Protein AF-A0A7V2CJ54-F1 (afdb_monomer_lite)

Radius of gyration: 16.7 Å; chains: 1; bounding box: 41×33×53 Å

Foldseek 3Di:
DDDDDPDLLDAFEEAEEVQLQLLQEDPPDPDPLNVVSLVVLVVCLVSLHAYEYFDDPDPVNPGDGYPSSVVSVVSCVVVVRYDYDDPPVPPVVLVVLVVPDPDPVRSVVCVSVVSSQVSLVVTQNWYWHADPVRDTDIGGDD

Structure (mmCIF, N/CA/C/O backbone):
data_AF-A0A7V2CJ54-F1
#
_entry.id   AF-A0A7V2CJ54-F1
#
loop_
_atom_site.group_PDB
_atom_site.id
_atom_site.type_symbol
_atom_site.label_atom_id
_atom_site.label_alt_id
_atom_site.label_comp_id
_atom_site.label_asym_id
_atom_site.label_entity_id
_atom_site.label_seq_id
_atom_site.pdbx_PDB_ins_code
_atom_site.Cartn_x
_atom_site.Cartn_y
_atom_site.Cartn_z
_atom_site.occupancy
_atom_site.B_iso_or_equiv
_atom_site.auth_seq_id
_atom_site.auth_comp_id
_atom_site.auth_asym_id
_atom_site.auth_atom_id
_atom_site.pdbx_PDB_model_num
ATOM 1 N N . MET A 1 1 ? -26.131 -19.952 -25.432 1.00 40.56 1 MET A N 1
ATOM 2 C CA . MET A 1 1 ? -25.128 -19.764 -24.363 1.00 40.56 1 MET A CA 1
ATOM 3 C C . MET A 1 1 ? -24.883 -18.268 -24.203 1.00 40.56 1 MET A C 1
ATOM 5 O O . MET A 1 1 ? -24.225 -17.704 -25.070 1.00 40.56 1 MET A O 1
ATOM 9 N N . PRO A 1 2 ? -25.469 -17.575 -23.213 1.00 39.81 2 PRO A N 1
ATOM 10 C CA . PRO A 1 2 ? -25.149 -16.170 -22.995 1.00 39.81 2 PRO A CA 1
ATOM 11 C C . PRO A 1 2 ? -23.790 -16.060 -22.291 1.00 39.81 2 PRO A C 1
ATOM 13 O O . PRO A 1 2 ? -23.531 -16.754 -21.309 1.00 39.81 2 PRO A O 1
ATOM 16 N N . ALA A 1 3 ? -22.915 -15.209 -22.827 1.00 45.09 3 ALA A N 1
ATOM 17 C CA . ALA A 1 3 ? -21.606 -14.911 -22.261 1.00 45.09 3 ALA A CA 1
ATOM 18 C C . ALA A 1 3 ? -21.747 -14.332 -20.845 1.00 45.09 3 ALA A C 1
ATOM 20 O O . ALA A 1 3 ? -22.587 -13.460 -20.602 1.00 45.09 3 ALA A O 1
ATOM 21 N N . ALA A 1 4 ? -20.918 -14.810 -19.915 1.00 44.81 4 ALA A N 1
ATOM 22 C CA . ALA A 1 4 ? -20.846 -14.282 -18.561 1.00 44.81 4 ALA A CA 1
ATOM 23 C C . ALA A 1 4 ? -20.525 -12.780 -18.618 1.00 44.81 4 ALA A C 1
ATOM 25 O O . ALA A 1 4 ? -19.447 -12.368 -19.046 1.00 44.81 4 ALA A O 1
ATOM 26 N N . LYS A 1 5 ? -21.494 -11.958 -18.211 1.00 45.53 5 LYS A N 1
ATOM 27 C CA . LYS A 1 5 ? -21.346 -10.511 -18.048 1.00 45.53 5 LYS A CA 1
ATOM 28 C C . LYS A 1 5 ? -20.207 -10.288 -17.047 1.00 45.53 5 LYS A C 1
ATOM 30 O O . LYS A 1 5 ? -20.344 -10.656 -15.882 1.00 45.53 5 LYS A O 1
ATOM 35 N N . GLY A 1 6 ? -19.076 -9.747 -17.509 1.00 44.38 6 GLY A N 1
ATOM 36 C CA . GLY A 1 6 ? -17.933 -9.435 -16.652 1.00 44.38 6 GLY A CA 1
ATOM 37 C C . GLY A 1 6 ? -18.396 -8.622 -15.446 1.00 44.38 6 GLY A C 1
ATOM 38 O O . GLY A 1 6 ? -19.061 -7.596 -15.604 1.00 44.38 6 GLY A O 1
ATOM 39 N N . ARG A 1 7 ? -18.111 -9.119 -14.239 1.00 49.38 7 ARG A N 1
ATOM 40 C CA . ARG A 1 7 ? -18.445 -8.444 -12.983 1.00 49.38 7 ARG A CA 1
ATOM 41 C C . ARG A 1 7 ? -17.796 -7.062 -13.037 1.00 49.38 7 ARG A C 1
ATOM 43 O O . ARG A 1 7 ? -16.577 -6.982 -13.158 1.00 49.38 7 ARG A O 1
ATOM 50 N N . ALA A 1 8 ? -18.591 -5.991 -12.998 1.00 53.59 8 ALA A N 1
ATOM 51 C CA . ALA A 1 8 ? -18.053 -4.640 -12.887 1.00 53.59 8 ALA A CA 1
ATOM 52 C C . ALA A 1 8 ? -17.096 -4.621 -11.687 1.00 53.59 8 ALA A C 1
ATOM 54 O O . ALA A 1 8 ? -17.518 -4.893 -10.560 1.00 53.59 8 ALA A O 1
ATOM 55 N N . THR A 1 9 ? -15.805 -4.392 -11.930 1.00 59.22 9 THR A N 1
ATOM 56 C CA . THR A 1 9 ? -14.808 -4.279 -10.866 1.00 59.22 9 THR A CA 1
ATOM 57 C C . THR A 1 9 ? -15.154 -3.035 -10.068 1.00 59.22 9 THR A C 1
ATOM 59 O O . THR A 1 9 ? -14.896 -1.917 -10.512 1.00 59.22 9 THR A O 1
ATOM 62 N N . ARG A 1 10 ? -15.824 -3.218 -8.925 1.00 71.00 10 ARG A N 1
ATOM 63 C CA . ARG A 1 10 ? -16.071 -2.124 -7.987 1.00 71.00 10 ARG A CA 1
ATOM 64 C C . ARG A 1 10 ? -14.715 -1.571 -7.562 1.00 71.00 10 ARG A C 1
ATOM 66 O O . ARG A 1 10 ? -13.824 -2.344 -7.203 1.00 71.00 10 ARG A O 1
ATOM 73 N N . SER A 1 11 ? -14.566 -0.250 -7.643 1.00 82.06 11 SER A N 1
ATOM 74 C CA . SER A 1 11 ? -13.448 0.422 -6.986 1.00 82.06 11 SER A CA 1
ATOM 75 C C . SER A 1 11 ? -13.499 0.080 -5.495 1.00 82.06 11 SER A C 1
ATOM 77 O O . SER A 1 11 ? -14.586 -0.094 -4.945 1.00 82.06 11 SER A O 1
ATOM 79 N N . ARG A 1 12 ? -12.321 -0.099 -4.905 1.00 87.81 12 ARG A N 1
ATOM 80 C CA . ARG A 1 12 ? -12.116 -0.487 -3.508 1.00 87.81 12 ARG A CA 1
ATOM 81 C C . ARG A 1 12 ? -11.004 0.362 -2.926 1.00 87.81 12 ARG A C 1
ATOM 83 O O . ARG A 1 12 ? -10.129 0.795 -3.683 1.00 87.81 12 ARG A O 1
ATOM 90 N N . GLU A 1 13 ? -11.040 0.552 -1.625 1.00 88.88 13 GLU A N 1
ATOM 91 C CA . GLU A 1 13 ? -10.025 1.208 -0.822 1.00 88.88 13 GLU A CA 1
ATOM 92 C C . GLU A 1 13 ? -9.038 0.161 -0.303 1.00 88.88 13 GLU A C 1
ATOM 94 O O . GLU A 1 13 ? -9.391 -0.751 0.437 1.00 88.88 13 GLU A O 1
ATOM 99 N N . LEU A 1 14 ? -7.792 0.252 -0.759 1.00 90.06 14 LEU A N 1
ATOM 100 C CA . LEU A 1 14 ? -6.725 -0.675 -0.404 1.00 90.06 14 LEU A CA 1
ATOM 101 C C . LEU A 1 14 ? -5.735 0.042 0.500 1.00 90.06 14 LEU A C 1
ATOM 103 O O . LEU A 1 14 ? -5.102 1.005 0.059 1.00 90.06 14 LEU A O 1
ATOM 107 N N . VAL A 1 15 ? -5.548 -0.454 1.717 1.00 89.00 15 VAL A N 1
ATOM 108 C CA . VAL A 1 15 ? -4.438 -0.040 2.575 1.00 89.00 15 VAL A CA 1
ATOM 109 C C . VAL A 1 15 ? -3.156 -0.610 1.985 1.00 89.00 15 VAL A C 1
ATOM 111 O O . VAL A 1 15 ? -2.962 -1.824 1.949 1.00 89.00 15 VAL A O 1
ATOM 114 N N . ILE A 1 16 ? -2.299 0.263 1.458 1.00 87.75 16 ILE A N 1
ATOM 115 C CA . ILE A 1 16 ? -1.014 -0.130 0.875 1.00 87.75 16 ILE A CA 1
ATOM 116 C C . ILE A 1 16 ? 0.076 0.250 1.859 1.00 87.75 16 ILE A C 1
ATOM 118 O O . ILE A 1 16 ? 0.374 1.433 2.039 1.00 87.75 16 ILE A O 1
ATOM 122 N N . ASP A 1 17 ? 0.683 -0.768 2.457 1.00 85.25 17 ASP A N 1
ATOM 123 C CA . ASP A 1 17 ? 1.808 -0.593 3.356 1.00 85.25 17 ASP A CA 1
ATOM 124 C C . ASP A 1 17 ? 3.025 -0.014 2.606 1.00 85.25 17 ASP A C 1
ATOM 126 O O . ASP A 1 17 ? 3.276 -0.280 1.421 1.00 85.25 17 ASP A O 1
ATOM 130 N N . ALA A 1 18 ? 3.817 0.781 3.321 1.00 81.75 18 ALA A N 1
ATOM 131 C CA . ALA A 1 18 ? 5.068 1.334 2.840 1.00 81.75 18 ALA A CA 1
ATOM 132 C C . ALA A 1 18 ? 6.032 0.239 2.353 1.00 81.75 18 ALA A C 1
ATOM 134 O O . ALA A 1 18 ? 6.776 0.488 1.401 1.00 81.75 18 ALA A O 1
ATOM 135 N N . SER A 1 19 ? 5.992 -0.969 2.929 1.00 82.88 19 SER A N 1
ATOM 136 C CA . SER A 1 19 ? 6.814 -2.109 2.494 1.00 82.88 19 SER A CA 1
ATOM 137 C C . SER A 1 19 ? 6.629 -2.453 1.008 1.00 82.88 19 SER A C 1
ATOM 139 O O . SER A 1 19 ? 7.615 -2.675 0.308 1.00 82.88 19 SER A O 1
ATOM 141 N N . ILE A 1 20 ? 5.405 -2.383 0.465 1.00 87.69 20 ILE A N 1
ATOM 142 C CA . ILE A 1 20 ? 5.123 -2.615 -0.965 1.00 87.69 20 ILE A CA 1
ATOM 143 C C . ILE A 1 20 ? 5.780 -1.536 -1.831 1.00 87.69 20 ILE A C 1
ATOM 145 O O . ILE A 1 20 ? 6.390 -1.829 -2.865 1.00 87.69 20 ILE A O 1
ATOM 149 N N . LEU A 1 21 ? 5.675 -0.271 -1.413 1.00 86.81 21 LEU A N 1
ATOM 150 C CA . LEU A 1 21 ? 6.285 0.855 -2.123 1.00 86.81 21 LEU A CA 1
ATOM 151 C C . LEU A 1 21 ? 7.812 0.738 -2.130 1.00 86.81 21 LEU A C 1
ATOM 153 O O . LEU A 1 21 ? 8.440 0.971 -3.165 1.00 86.81 21 LEU A O 1
ATOM 157 N N . GLN A 1 22 ? 8.397 0.341 -1.002 1.00 84.88 22 GLN A N 1
ATOM 158 C CA . GLN A 1 22 ? 9.836 0.151 -0.831 1.00 84.88 22 GLN A CA 1
ATOM 159 C C . GLN A 1 22 ? 10.354 -1.055 -1.624 1.00 84.88 22 GLN A C 1
ATOM 161 O O . GLN A 1 22 ? 11.355 -0.943 -2.330 1.00 84.88 22 GLN A O 1
ATOM 166 N N . ALA A 1 23 ? 9.646 -2.184 -1.575 1.00 87.19 23 ALA A N 1
ATOM 167 C CA . ALA A 1 23 ? 10.005 -3.398 -2.299 1.00 87.19 23 ALA A CA 1
ATOM 168 C C . ALA A 1 23 ? 9.836 -3.247 -3.818 1.00 87.19 23 ALA A C 1
ATOM 170 O O . ALA A 1 23 ? 10.511 -3.940 -4.588 1.00 87.19 23 ALA A O 1
ATOM 171 N N . SER A 1 24 ? 8.965 -2.337 -4.276 1.00 86.56 24 SER A N 1
ATOM 172 C CA . SER A 1 24 ? 8.742 -2.094 -5.702 1.00 86.56 24 SER A CA 1
ATOM 173 C C . SER A 1 24 ? 9.997 -1.548 -6.386 1.00 86.56 24 SER A C 1
ATOM 175 O O . SER A 1 24 ? 10.463 -0.433 -6.142 1.00 86.56 24 SER A O 1
ATOM 177 N N . GLY A 1 25 ? 10.563 -2.349 -7.284 1.00 80.62 25 GLY A N 1
ATOM 178 C CA . GLY A 1 25 ? 11.764 -1.978 -8.021 1.00 80.62 25 GLY A CA 1
ATOM 179 C C . GLY A 1 25 ? 11.449 -1.192 -9.290 1.00 80.62 25 GLY A C 1
ATOM 180 O O . GLY A 1 25 ? 10.368 -1.304 -9.872 1.00 80.62 25 GLY A O 1
ATOM 181 N N . GLY A 1 26 ? 12.439 -0.440 -9.775 1.00 78.19 26 GLY A N 1
ATOM 182 C CA . GLY A 1 26 ? 12.381 0.183 -11.099 1.00 78.19 26 GLY A CA 1
ATOM 183 C C . GLY A 1 26 ? 12.278 -0.844 -12.236 1.00 78.19 26 GLY A C 1
ATOM 184 O O . GLY A 1 26 ? 12.323 -2.052 -12.022 1.00 78.19 26 GLY A O 1
ATOM 185 N N . GLN A 1 27 ? 12.170 -0.366 -13.474 1.00 75.50 27 GLN A N 1
ATOM 186 C CA . GLN A 1 27 ? 11.967 -1.224 -14.650 1.00 75.50 27 GLN A CA 1
ATOM 187 C C . GLN A 1 27 ? 13.121 -2.215 -14.901 1.00 75.50 27 GLN A C 1
ATOM 189 O O . GLN A 1 27 ? 12.895 -3.291 -15.443 1.00 75.50 27 GLN A O 1
ATOM 194 N N . ALA A 1 28 ? 14.332 -1.883 -14.443 1.00 78.88 28 ALA A N 1
ATOM 195 C CA . ALA A 1 28 ? 15.509 -2.750 -14.500 1.00 78.88 28 ALA A CA 1
ATOM 196 C C . ALA A 1 28 ? 15.597 -3.771 -13.346 1.00 78.88 28 ALA A C 1
ATOM 198 O O . ALA A 1 28 ? 16.527 -4.573 -13.314 1.00 78.88 28 ALA A O 1
ATOM 199 N N . ALA A 1 29 ? 14.670 -3.752 -12.381 1.00 83.00 29 ALA A N 1
ATOM 200 C CA . ALA A 1 29 ? 14.718 -4.668 -11.246 1.00 83.00 29 ALA A CA 1
ATOM 201 C C . ALA A 1 29 ? 14.482 -6.116 -11.699 1.00 83.00 29 ALA A C 1
ATOM 203 O O . ALA A 1 29 ? 13.454 -6.445 -12.301 1.00 83.00 29 ALA A O 1
ATOM 204 N N . THR A 1 30 ? 15.435 -6.986 -11.379 1.00 85.25 30 THR A N 1
ATOM 205 C CA . THR A 1 30 ? 15.416 -8.409 -11.734 1.00 85.25 30 THR A CA 1
ATOM 206 C C . THR A 1 30 ? 14.778 -9.275 -10.652 1.00 85.25 30 THR A C 1
ATOM 208 O O . THR A 1 30 ? 14.194 -10.304 -10.991 1.00 85.25 30 THR A O 1
ATOM 211 N N . HIS A 1 31 ? 14.822 -8.835 -9.389 1.00 87.38 31 HIS A N 1
ATOM 212 C CA . HIS A 1 31 ? 14.302 -9.577 -8.243 1.00 87.38 31 HIS A CA 1
ATOM 213 C C . HIS A 1 31 ? 12.778 -9.815 -8.352 1.00 87.38 31 HIS A C 1
ATOM 215 O O . HIS A 1 31 ? 12.041 -8.846 -8.576 1.00 87.38 31 HIS A O 1
ATOM 221 N N . PRO A 1 32 ? 12.282 -11.060 -8.184 1.00 86.88 32 PRO A N 1
ATOM 222 C CA . PRO A 1 32 ? 10.866 -11.396 -8.367 1.00 86.88 32 PRO A CA 1
ATOM 223 C C . PRO A 1 32 ? 9.909 -10.546 -7.527 1.00 86.88 32 PRO A C 1
ATOM 225 O O . PRO A 1 32 ? 8.989 -9.951 -8.083 1.00 86.88 32 PRO A O 1
ATOM 228 N N . LEU A 1 33 ? 10.179 -10.388 -6.225 1.00 86.62 33 LEU A N 1
ATOM 229 C CA . LEU A 1 33 ? 9.360 -9.558 -5.331 1.00 86.62 33 LEU A CA 1
ATOM 230 C C . LEU A 1 33 ? 9.233 -8.119 -5.846 1.00 86.62 33 LEU A C 1
ATOM 232 O O . LEU A 1 33 ? 8.144 -7.549 -5.868 1.00 86.62 33 LEU A O 1
ATOM 236 N N . SER A 1 34 ? 10.335 -7.543 -6.330 1.00 87.62 34 SER A N 1
ATOM 237 C CA . SER A 1 34 ? 10.335 -6.177 -6.844 1.00 87.62 34 SER A CA 1
ATO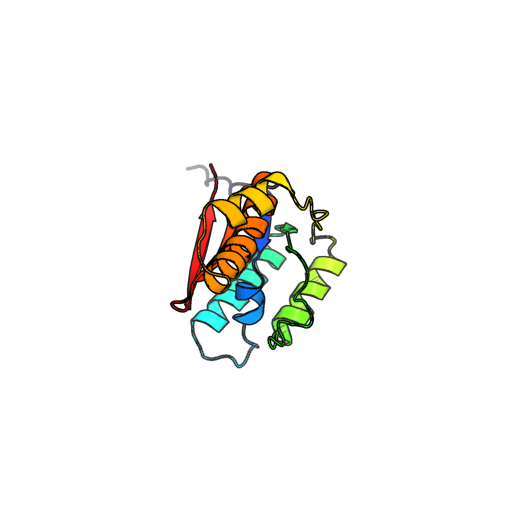M 238 C C . SER A 1 34 ? 9.517 -6.024 -8.117 1.00 87.62 34 SER A C 1
ATOM 240 O O . SER A 1 34 ? 8.922 -4.964 -8.328 1.00 87.62 34 SER A O 1
ATOM 242 N N . LYS A 1 35 ? 9.469 -7.065 -8.958 1.00 89.38 35 LYS A N 1
ATOM 243 C CA . LYS A 1 35 ? 8.578 -7.108 -10.120 1.00 89.38 35 LYS A CA 1
ATOM 244 C C . LYS A 1 35 ? 7.124 -7.237 -9.679 1.00 89.38 35 LYS A C 1
ATOM 246 O O . LYS A 1 35 ? 6.313 -6.424 -10.103 1.00 89.38 35 LYS A O 1
ATOM 251 N N . HIS A 1 36 ? 6.821 -8.163 -8.772 1.00 89.94 36 HIS A N 1
ATOM 252 C CA . HIS A 1 36 ? 5.461 -8.381 -8.278 1.00 89.94 36 HIS A CA 1
ATOM 253 C C . HIS A 1 36 ? 4.877 -7.131 -7.610 1.00 89.94 36 HIS A C 1
ATOM 255 O O . HIS A 1 36 ? 3.765 -6.735 -7.944 1.00 89.94 36 HIS A O 1
ATOM 261 N N . CYS A 1 37 ? 5.638 -6.441 -6.755 1.00 90.44 37 CYS A N 1
ATOM 262 C CA . CYS A 1 37 ? 5.187 -5.194 -6.128 1.00 90.44 37 CYS A CA 1
ATOM 263 C C . CYS A 1 37 ? 4.934 -4.091 -7.169 1.00 90.44 37 CYS A C 1
ATOM 265 O O . CYS A 1 37 ? 3.942 -3.366 -7.093 1.00 90.44 37 CYS A O 1
ATOM 267 N N . ARG A 1 38 ? 5.797 -3.976 -8.187 1.00 91.69 38 ARG A N 1
ATOM 268 C CA . ARG A 1 38 ? 5.605 -3.019 -9.286 1.00 91.69 38 ARG A CA 1
ATOM 269 C C . ARG A 1 38 ? 4.353 -3.340 -10.106 1.00 91.69 38 ARG A C 1
ATOM 271 O O . ARG A 1 38 ? 3.598 -2.428 -10.451 1.00 91.69 38 ARG A O 1
ATOM 278 N N . ASP A 1 39 ? 4.133 -4.609 -10.421 1.00 90.75 39 ASP A N 1
ATOM 279 C CA . ASP A 1 39 ? 3.004 -5.062 -11.233 1.00 90.75 39 ASP A CA 1
ATOM 280 C C . ASP A 1 39 ? 1.685 -4.935 -10.455 1.00 90.75 39 ASP A C 1
ATOM 282 O O . ASP A 1 39 ? 0.680 -4.484 -11.013 1.00 90.75 39 ASP A O 1
ATOM 286 N N . PHE A 1 40 ? 1.706 -5.206 -9.146 1.00 91.75 40 PHE A N 1
ATOM 287 C CA . PHE A 1 40 ? 0.607 -4.930 -8.222 1.00 91.75 40 PHE A CA 1
ATOM 288 C C . PHE A 1 40 ? 0.231 -3.443 -8.229 1.00 91.75 40 PHE A C 1
ATOM 290 O O . PHE A 1 40 ? -0.902 -3.098 -8.565 1.00 91.75 40 PHE A 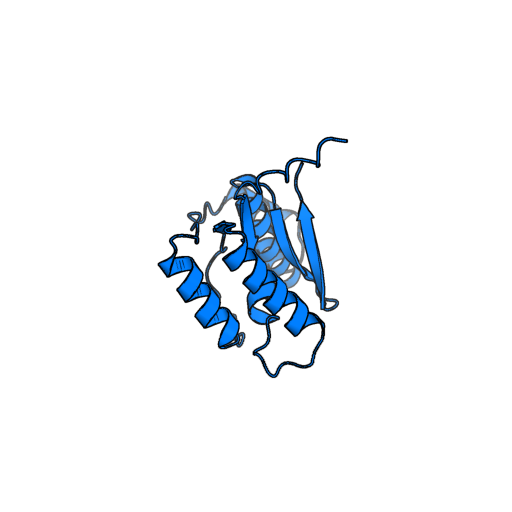O 1
ATOM 297 N N . LEU A 1 41 ? 1.185 -2.542 -7.964 1.00 91.75 41 LEU A N 1
ATOM 298 C CA . LEU A 1 41 ? 0.944 -1.093 -7.958 1.00 91.75 41 LEU A CA 1
ATOM 299 C C . LEU A 1 41 ? 0.444 -0.590 -9.324 1.00 91.75 41 LEU A C 1
ATOM 301 O O . LEU A 1 41 ? -0.492 0.213 -9.407 1.00 91.75 41 LEU A O 1
ATOM 305 N N . SER A 1 42 ? 1.020 -1.097 -10.415 1.00 92.38 42 SER A N 1
ATOM 306 C CA . SER A 1 42 ? 0.574 -0.782 -11.778 1.00 92.38 42 SER A CA 1
ATOM 307 C C . SER A 1 42 ? -0.870 -1.226 -12.015 1.00 92.38 42 SER A C 1
ATOM 309 O O . SER A 1 42 ? -1.655 -0.494 -12.625 1.00 92.38 42 SER A O 1
ATOM 311 N N . THR A 1 43 ? -1.237 -2.397 -11.494 1.00 91.19 43 THR A N 1
ATOM 312 C CA . THR A 1 43 ? -2.600 -2.922 -11.557 1.00 91.19 43 THR A CA 1
ATOM 313 C C . THR A 1 43 ? -3.543 -2.034 -10.763 1.00 91.19 43 THR A C 1
ATOM 315 O O . THR A 1 43 ? -4.494 -1.544 -11.359 1.00 91.19 43 THR A O 1
ATOM 318 N N . VAL A 1 44 ? -3.248 -1.719 -9.496 1.00 90.44 44 VAL A N 1
ATOM 319 C CA . VAL A 1 44 ? -4.043 -0.808 -8.643 1.00 90.44 44 VAL A CA 1
ATOM 320 C C . VAL A 1 44 ? -4.354 0.509 -9.364 1.00 90.44 44 VAL A C 1
ATOM 322 O O . VAL A 1 44 ? -5.513 0.929 -9.448 1.00 90.44 44 VAL A O 1
ATOM 325 N N . LEU A 1 45 ? -3.337 1.125 -9.977 1.00 89.31 45 LEU A N 1
ATOM 326 C CA . LEU A 1 45 ? -3.492 2.364 -10.743 1.00 89.31 45 LEU A CA 1
ATOM 327 C C . LEU A 1 45 ? -4.434 2.196 -11.950 1.00 89.31 45 LEU A C 1
ATOM 329 O O . LEU A 1 45 ? -5.218 3.111 -12.251 1.00 89.31 45 LEU A O 1
ATOM 333 N N . LYS A 1 46 ? -4.349 1.048 -12.638 1.00 88.62 46 LYS A N 1
ATOM 334 C CA . LYS A 1 46 ? -5.111 0.704 -13.849 1.00 88.62 46 LYS A CA 1
ATOM 335 C C . LYS A 1 46 ? -6.560 0.311 -13.556 1.00 88.62 46 LYS A C 1
ATOM 337 O O . LYS A 1 46 ? -7.443 0.809 -14.244 1.00 88.62 46 LYS A O 1
ATOM 342 N N . VAL A 1 47 ? -6.808 -0.540 -12.558 1.00 85.00 47 VAL A N 1
ATOM 343 C CA . VAL A 1 47 ? -8.162 -1.002 -12.181 1.00 85.00 47 VAL A CA 1
ATOM 344 C C . VAL A 1 47 ? -8.931 0.014 -11.333 1.00 85.00 47 VAL A C 1
ATOM 346 O O . VAL A 1 47 ? -10.094 -0.199 -11.015 1.00 85.00 47 VAL A O 1
ATOM 349 N N . CYS A 1 48 ? -8.307 1.158 -11.035 1.00 77.88 48 CYS A N 1
ATOM 350 C CA . CYS A 1 48 ? -8.928 2.295 -10.363 1.00 77.88 48 CYS A CA 1
ATOM 351 C C . CYS A 1 48 ? -9.357 2.037 -8.917 1.00 77.88 48 CYS A C 1
ATOM 353 O O . CYS A 1 48 ? -10.333 2.638 -8.470 1.00 77.88 48 CYS A O 1
ATOM 355 N N . HIS A 1 49 ? -8.614 1.218 -8.177 1.00 82.81 49 HIS A N 1
ATOM 356 C CA . HIS A 1 49 ? -8.724 1.213 -6.719 1.00 82.81 49 HIS A CA 1
ATOM 357 C C . HIS A 1 49 ? -8.185 2.528 -6.135 1.00 82.81 49 HIS A C 1
ATOM 359 O O . HIS A 1 49 ? -7.385 3.227 -6.769 1.00 82.81 49 HIS A O 1
ATOM 365 N N . VAL A 1 50 ? -8.663 2.870 -4.945 1.00 85.94 50 VAL A N 1
ATOM 366 C CA . VAL A 1 50 ? -8.181 3.985 -4.134 1.00 85.94 50 VAL A CA 1
ATOM 367 C C . VAL A 1 50 ? -7.119 3.433 -3.192 1.00 85.94 50 VAL A C 1
ATOM 369 O O . VAL A 1 50 ? -7.323 2.406 -2.554 1.00 85.94 50 VAL A O 1
ATOM 372 N N . ALA A 1 51 ? -5.963 4.082 -3.144 1.00 86.56 51 ALA A N 1
ATOM 373 C CA . ALA A 1 51 ? -4.907 3.753 -2.204 1.00 86.56 51 ALA A CA 1
ATOM 374 C C . ALA A 1 51 ? -5.125 4.527 -0.908 1.00 86.56 51 ALA A C 1
ATOM 376 O O . ALA A 1 51 ? -5.183 5.758 -0.910 1.00 86.56 51 ALA A O 1
ATOM 377 N N . VAL A 1 52 ? -5.190 3.796 0.189 1.00 85.69 52 VAL A N 1
ATOM 378 C CA . VAL A 1 52 ? -5.126 4.327 1.540 1.00 85.69 52 VAL A CA 1
ATOM 379 C C . VAL A 1 52 ? -3.673 4.197 1.965 1.00 85.69 52 VAL A C 1
ATOM 381 O O . VAL A 1 52 ? -3.141 3.093 2.073 1.00 85.69 52 VAL A O 1
ATOM 384 N N . LEU A 1 53 ? -3.003 5.335 2.112 1.00 76.69 53 LEU A N 1
ATOM 385 C CA . LEU A 1 53 ? -1.615 5.375 2.559 1.00 76.69 53 LEU A CA 1
ATOM 386 C C . LEU A 1 53 ? -1.613 5.746 4.033 1.00 76.69 53 LEU A C 1
ATOM 388 O O . LEU A 1 53 ? -2.127 6.801 4.409 1.00 76.69 53 LEU A O 1
ATOM 392 N N . THR A 1 54 ? -1.045 4.875 4.853 1.00 66.94 54 THR A N 1
ATOM 393 C CA . THR A 1 54 ? -0.809 5.161 6.264 1.00 66.94 54 THR A CA 1
ATOM 394 C C . THR A 1 54 ? 0.409 6.071 6.413 1.00 66.94 54 THR A C 1
ATOM 396 O O . THR A 1 54 ? 1.108 6.326 5.427 1.00 66.94 54 THR A O 1
ATOM 399 N N . HIS A 1 55 ? 0.571 6.673 7.599 1.00 61.59 55 HIS A N 1
ATOM 400 C CA . HIS A 1 55 ? 1.422 7.845 7.825 1.00 61.59 55 HIS A CA 1
ATOM 401 C C . HIS A 1 55 ? 2.756 7.776 7.074 1.00 61.59 55 HIS A C 1
ATOM 403 O O . HIS A 1 55 ? 3.431 6.748 7.032 1.00 61.59 55 HIS A O 1
ATOM 409 N N . GLU A 1 56 ? 3.107 8.910 6.470 1.00 53.31 56 GLU A N 1
ATOM 410 C CA . GLU A 1 56 ? 4.257 9.059 5.596 1.00 53.31 56 GLU A CA 1
ATOM 411 C C . GLU A 1 56 ? 5.512 8.474 6.232 1.00 53.31 56 GLU A C 1
ATOM 413 O O . GLU A 1 56 ? 5.782 8.732 7.405 1.00 53.31 56 GLU A O 1
ATOM 418 N N . LEU A 1 57 ? 6.236 7.700 5.409 1.00 48.22 57 LEU A N 1
ATOM 419 C CA . LEU A 1 57 ? 7.659 7.375 5.506 1.00 48.22 57 LEU A CA 1
ATOM 420 C C . LEU A 1 57 ? 8.386 8.477 6.286 1.00 48.22 57 LEU A C 1
ATOM 422 O O . LEU A 1 57 ? 8.798 9.479 5.702 1.00 48.22 57 LEU A O 1
ATOM 426 N N . SER A 1 58 ? 8.451 8.330 7.606 1.00 37.44 58 SER A N 1
ATOM 427 C CA . SER A 1 58 ? 9.044 9.337 8.471 1.00 37.44 58 SER A CA 1
ATOM 428 C C . SER A 1 58 ? 10.541 9.402 8.184 1.00 37.44 58 SER A C 1
ATOM 430 O O . SER A 1 58 ? 11.138 8.430 7.719 1.00 37.44 58 SER A O 1
ATOM 432 N N . GLU A 1 59 ? 11.157 10.548 8.467 1.00 37.56 59 GLU A N 1
ATOM 433 C CA . GLU A 1 59 ? 12.599 10.790 8.298 1.00 37.56 59 GLU A CA 1
ATOM 434 C C . GLU A 1 59 ? 13.484 9.716 8.976 1.00 37.56 59 GLU A C 1
ATOM 436 O O . GLU A 1 59 ? 14.602 9.459 8.522 1.00 37.56 59 GLU A O 1
ATOM 441 N N . ASP A 1 60 ? 12.963 9.023 9.997 1.00 35.31 60 ASP A N 1
ATOM 442 C CA . ASP A 1 60 ? 13.633 7.907 10.683 1.00 35.31 60 ASP A CA 1
ATOM 443 C C . ASP A 1 60 ? 13.720 6.627 9.841 1.00 35.31 60 ASP A C 1
ATOM 445 O O . ASP A 1 60 ? 14.614 5.798 10.031 1.00 35.31 60 ASP A O 1
ATOM 449 N N . ARG A 1 61 ? 12.848 6.472 8.841 1.00 49.00 61 ARG A N 1
ATOM 450 C CA . ARG A 1 61 ? 12.938 5.426 7.824 1.00 49.00 61 ARG A CA 1
ATOM 451 C C . ARG A 1 61 ? 13.553 6.029 6.570 1.00 49.00 61 ARG A C 1
ATOM 453 O O . ARG A 1 61 ? 12.858 6.283 5.589 1.00 49.00 61 ARG A O 1
ATOM 460 N N . LYS A 1 62 ? 14.885 6.181 6.574 1.00 45.75 62 LYS A N 1
ATOM 461 C CA . LYS A 1 62 ? 15.746 6.432 5.392 1.00 45.75 62 LYS A CA 1
ATOM 462 C C . LYS A 1 62 ? 15.669 5.293 4.360 1.00 45.75 62 LYS A C 1
ATOM 464 O O . LYS A 1 62 ? 16.684 4.767 3.906 1.00 45.75 62 LYS A O 1
ATOM 469 N N . VAL A 1 63 ? 14.470 4.857 4.000 1.00 56.78 63 VAL A N 1
ATOM 470 C CA . VAL A 1 63 ? 14.264 3.778 3.053 1.00 56.78 63 VAL A CA 1
ATOM 471 C C . VAL A 1 63 ? 14.178 4.381 1.663 1.00 56.78 63 VAL A C 1
ATOM 473 O O . VAL A 1 63 ? 13.349 5.242 1.369 1.00 56.78 63 VAL A O 1
ATOM 476 N N . HIS A 1 64 ? 15.075 3.919 0.799 1.00 64.88 64 HIS A N 1
ATOM 477 C CA . HIS A 1 64 ? 15.075 4.250 -0.615 1.00 64.88 64 HIS A CA 1
ATOM 478 C C . HIS A 1 64 ? 13.790 3.723 -1.264 1.00 64.88 64 HIS A C 1
ATOM 480 O O . HIS A 1 64 ? 13.692 2.554 -1.626 1.00 64.88 64 HIS A O 1
ATOM 486 N N . VAL A 1 65 ? 12.798 4.592 -1.444 1.00 77.19 65 VAL A N 1
ATOM 487 C CA . VAL A 1 65 ? 11.682 4.305 -2.349 1.00 77.19 65 VAL A CA 1
ATOM 488 C C . VAL A 1 65 ? 12.151 4.468 -3.789 1.00 77.19 65 VAL A C 1
ATOM 490 O O . VAL A 1 65 ? 12.815 5.446 -4.146 1.00 77.19 65 VAL A O 1
ATOM 493 N N . SER A 1 66 ? 11.811 3.508 -4.645 1.00 84.69 66 SER A N 1
ATOM 494 C CA . SER A 1 66 ? 12.233 3.561 -6.041 1.00 84.69 66 SER A CA 1
ATOM 495 C C . SER A 1 66 ? 11.619 4.762 -6.771 1.00 84.69 66 SER A C 1
ATOM 497 O O . SER A 1 66 ? 10.531 5.252 -6.450 1.00 84.69 66 SER A O 1
ATOM 499 N N . ASN A 1 67 ? 12.282 5.217 -7.838 1.00 87.31 67 ASN A N 1
ATOM 500 C CA . ASN A 1 67 ? 11.712 6.236 -8.726 1.00 87.31 67 ASN A CA 1
ATOM 501 C C . ASN A 1 67 ? 10.358 5.803 -9.317 1.00 87.31 67 ASN A C 1
ATOM 503 O O . ASN A 1 67 ? 9.528 6.658 -9.628 1.00 87.31 67 ASN A O 1
ATOM 507 N N . PHE A 1 68 ? 10.120 4.492 -9.451 1.00 90.62 68 PHE A N 1
ATOM 508 C CA . PHE A 1 68 ? 8.817 3.959 -9.839 1.00 90.62 68 PHE A CA 1
ATOM 509 C C . PHE A 1 68 ? 7.756 4.267 -8.775 1.00 90.62 68 PHE A C 1
ATOM 511 O O . PHE A 1 68 ? 6.754 4.894 -9.109 1.00 90.62 68 PHE A O 1
ATOM 518 N N . ALA A 1 69 ? 7.997 3.913 -7.507 1.00 88.69 69 ALA A N 1
ATOM 519 C CA . ALA A 1 69 ? 7.054 4.144 -6.410 1.00 88.69 69 ALA A CA 1
ATOM 520 C C . ALA A 1 69 ? 6.691 5.630 -6.265 1.00 88.69 69 ALA A C 1
ATOM 522 O O . ALA A 1 69 ? 5.520 5.990 -6.135 1.00 88.69 69 ALA A O 1
ATOM 523 N N . ARG A 1 70 ? 7.692 6.515 -6.388 1.00 88.12 70 ARG A N 1
ATOM 524 C CA . ARG A 1 70 ? 7.490 7.973 -6.376 1.00 88.12 70 ARG A CA 1
ATOM 525 C C . ARG A 1 70 ? 6.565 8.431 -7.507 1.00 88.12 70 ARG A C 1
ATOM 527 O O . ARG A 1 70 ? 5.607 9.160 -7.264 1.00 88.12 70 ARG A O 1
ATOM 534 N N . ARG A 1 71 ? 6.819 7.982 -8.743 1.00 91.00 71 ARG A N 1
ATOM 535 C CA . ARG A 1 71 ? 5.983 8.308 -9.916 1.00 91.00 71 ARG A CA 1
ATOM 536 C C . ARG A 1 71 ? 4.573 7.735 -9.800 1.00 91.00 71 ARG A C 1
ATOM 538 O O . ARG A 1 71 ? 3.612 8.395 -10.195 1.00 91.00 71 ARG A O 1
ATOM 545 N N . TRP A 1 72 ? 4.446 6.530 -9.253 1.00 92.75 72 TRP A N 1
ATOM 546 C CA . TRP A 1 72 ? 3.158 5.907 -8.981 1.00 92.75 72 TRP A CA 1
ATOM 547 C C . TRP A 1 72 ? 2.341 6.742 -7.988 1.00 92.75 72 TRP A C 1
ATOM 549 O O . TRP A 1 72 ? 1.204 7.092 -8.300 1.00 92.75 72 TRP A O 1
ATOM 559 N N . ARG A 1 73 ? 2.940 7.168 -6.864 1.00 89.38 73 ARG A N 1
ATOM 560 C CA . ARG A 1 73 ? 2.276 8.018 -5.860 1.00 89.38 73 ARG A CA 1
ATOM 561 C C . ARG A 1 73 ? 1.790 9.333 -6.472 1.00 89.38 73 ARG A C 1
ATOM 563 O O . ARG A 1 73 ? 0.626 9.682 -6.306 1.00 89.38 73 ARG A O 1
ATOM 570 N N . VAL A 1 74 ? 2.641 10.014 -7.245 1.00 90.50 74 VAL A N 1
ATOM 571 C CA . VAL A 1 74 ? 2.257 11.239 -7.976 1.00 90.50 74 VAL A CA 1
ATOM 572 C C . VAL A 1 74 ? 1.084 10.979 -8.927 1.00 90.50 74 VAL A C 1
ATOM 574 O O . VAL A 1 74 ? 0.155 11.779 -8.996 1.00 90.50 74 VAL A O 1
ATOM 577 N N . SER A 1 75 ? 1.088 9.846 -9.633 1.00 91.88 75 SER A N 1
ATOM 578 C CA . SER A 1 75 ? 0.007 9.481 -10.557 1.00 91.88 75 SER A CA 1
ATOM 579 C C . SER A 1 75 ? -1.314 9.195 -9.838 1.00 91.88 75 SER A C 1
ATOM 581 O O . SER A 1 75 ? -2.376 9.533 -10.359 1.00 91.88 75 SER A O 1
ATOM 583 N N . MET A 1 76 ? -1.265 8.574 -8.657 1.00 91.31 76 MET A N 1
ATOM 584 C CA . MET A 1 76 ? -2.444 8.326 -7.825 1.00 91.31 76 MET A CA 1
ATOM 585 C C . MET A 1 76 ? -3.010 9.634 -7.262 1.00 91.31 76 MET A C 1
ATOM 587 O O . MET A 1 76 ? -4.217 9.854 -7.362 1.00 91.31 76 MET A O 1
ATOM 591 N N . GLU A 1 77 ? -2.152 10.536 -6.775 1.00 89.81 77 GLU A N 1
ATOM 592 C CA . GLU A 1 77 ? -2.552 11.864 -6.289 1.00 89.81 77 GLU A CA 1
ATOM 593 C C . GLU A 1 77 ? -3.225 12.685 -7.397 1.00 89.81 77 GLU A C 1
ATOM 595 O O . GLU A 1 77 ? -4.342 13.170 -7.228 1.00 89.81 77 GLU A O 1
ATOM 600 N N . ALA A 1 78 ? -2.594 12.771 -8.576 1.00 91.06 78 ALA A N 1
ATOM 601 C CA . ALA A 1 78 ? -3.128 13.509 -9.723 1.00 91.06 78 ALA A CA 1
ATOM 602 C C . ALA A 1 78 ? -4.498 12.979 -10.184 1.00 91.06 78 ALA A C 1
ATOM 604 O O . ALA A 1 78 ? -5.313 13.720 -10.729 1.00 91.06 78 ALA A O 1
ATOM 605 N N . ARG A 1 79 ? -4.765 11.689 -9.950 1.00 90.25 79 ARG A N 1
ATOM 606 C CA . ARG A 1 79 ? -6.040 11.029 -10.256 1.00 90.25 79 ARG A CA 1
ATOM 607 C C . ARG A 1 79 ? -7.030 11.048 -9.089 1.00 90.25 79 ARG A C 1
ATOM 609 O O . ARG A 1 79 ? -8.086 10.436 -9.223 1.00 90.25 79 ARG A O 1
ATOM 616 N N . LYS A 1 80 ? -6.706 11.714 -7.972 1.00 89.81 80 LYS A N 1
ATOM 617 C CA . LYS A 1 80 ? -7.494 11.736 -6.726 1.00 89.81 80 LYS A CA 1
ATOM 618 C C . LYS A 1 80 ? -7.808 10.330 -6.194 1.00 89.81 80 LYS A C 1
ATOM 620 O O . LYS A 1 80 ? -8.898 10.071 -5.701 1.00 89.81 80 LYS A O 1
ATOM 625 N N . LYS A 1 81 ? -6.847 9.411 -6.328 1.00 88.88 81 LYS A N 1
ATOM 626 C CA . LYS A 1 81 ? -6.932 8.010 -5.880 1.00 88.88 81 LYS A CA 1
ATOM 627 C C . LYS A 1 81 ? -6.140 7.752 -4.600 1.00 88.88 81 LYS A C 1
ATOM 629 O O . LYS A 1 81 ? -5.786 6.609 -4.337 1.00 88.88 81 LYS A O 1
ATOM 634 N N . ILE A 1 82 ? -5.820 8.795 -3.841 1.00 87.69 82 ILE A N 1
ATOM 635 C CA . ILE A 1 82 ? -5.217 8.670 -2.515 1.00 87.69 82 ILE A CA 1
ATOM 636 C C . ILE A 1 82 ? -6.246 9.137 -1.496 1.00 87.69 82 ILE A C 1
ATOM 638 O O . ILE A 1 82 ? -6.654 10.298 -1.521 1.00 87.69 82 ILE A O 1
ATOM 642 N N . HIS A 1 83 ? -6.649 8.230 -0.612 1.00 85.69 83 HIS A N 1
ATOM 643 C CA . HIS A 1 83 ? -7.428 8.554 0.572 1.00 85.69 83 HIS A CA 1
ATOM 644 C C . HIS A 1 83 ? -6.463 8.676 1.752 1.00 85.69 83 HIS A C 1
ATOM 646 O O . HIS A 1 83 ? -5.749 7.736 2.100 1.00 85.69 83 HIS A O 1
ATOM 652 N N . ARG A 1 84 ? -6.402 9.876 2.332 1.00 79.94 84 ARG A N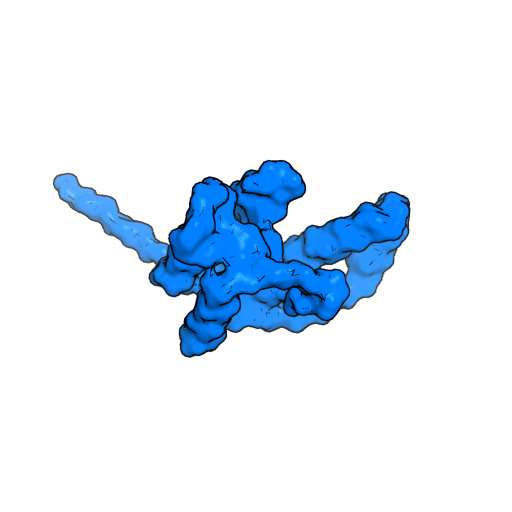 1
ATOM 653 C CA . ARG A 1 84 ? -5.649 10.143 3.557 1.00 79.94 84 ARG A CA 1
ATOM 654 C C . ARG A 1 84 ? -6.593 9.997 4.737 1.00 79.94 84 ARG A C 1
ATOM 656 O O . ARG A 1 84 ? -7.509 10.804 4.875 1.00 79.94 84 ARG A O 1
ATOM 663 N N . ILE A 1 85 ? -6.352 8.998 5.572 1.00 73.38 85 ILE A N 1
ATOM 664 C CA . ILE A 1 85 ? -7.067 8.856 6.837 1.00 73.38 85 ILE A CA 1
ATOM 665 C C . ILE A 1 85 ? -6.343 9.741 7.858 1.00 73.38 85 ILE A C 1
ATOM 667 O O . ILE A 1 85 ? -5.123 9.609 8.005 1.00 73.38 85 ILE A O 1
ATOM 671 N N . PRO A 1 86 ? -7.039 10.669 8.538 1.00 63.66 86 PRO A N 1
ATOM 672 C CA . PRO A 1 86 ? -6.462 11.383 9.667 1.00 63.66 86 PRO A CA 1
ATOM 673 C C . PRO A 1 86 ? -6.017 10.347 10.694 1.00 63.66 86 PRO A C 1
ATOM 675 O O . PRO A 1 86 ? -6.808 9.474 11.040 1.00 63.66 86 PRO A O 1
ATOM 678 N N . HIS A 1 87 ? -4.773 10.416 11.165 1.00 61.84 87 HIS A N 1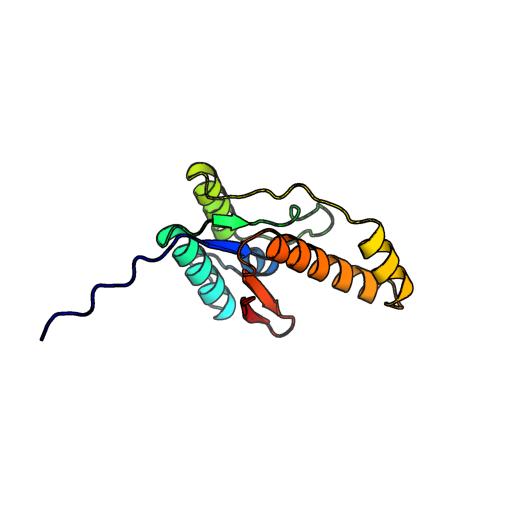
ATOM 679 C CA . HIS A 1 87 ? -4.316 9.523 12.223 1.00 61.84 87 HIS A CA 1
ATOM 680 C C . HIS A 1 87 ? -5.208 9.724 13.454 1.00 61.84 87 HIS A C 1
ATOM 682 O O . HIS A 1 87 ? -5.059 10.698 14.191 1.00 61.84 87 HIS A O 1
ATOM 688 N N . ALA A 1 88 ? -6.164 8.820 13.652 1.00 51.44 88 ALA A N 1
ATOM 689 C CA . ALA A 1 88 ? -6.914 8.709 14.885 1.00 51.44 88 ALA A CA 1
ATOM 690 C C . ALA A 1 88 ? -6.032 7.908 15.837 1.00 51.44 88 ALA A C 1
ATOM 692 O O . ALA A 1 88 ? -6.297 6.740 16.079 1.00 51.44 88 ALA A O 1
ATOM 693 N N . GLY A 1 89 ? -4.930 8.516 16.289 1.00 55.94 89 GLY A N 1
ATOM 694 C CA . GLY A 1 89 ? -4.045 7.915 17.277 1.00 55.94 89 GLY A CA 1
ATOM 695 C C . GLY A 1 89 ? -4.866 7.569 18.508 1.00 55.94 89 GLY A C 1
ATOM 696 O O . GLY A 1 89 ? -5.177 8.437 19.323 1.00 55.94 89 GLY A O 1
ATOM 697 N N . SER A 1 90 ? -5.301 6.318 18.600 1.00 61.09 90 SER A N 1
ATOM 698 C CA . SER A 1 90 ? -6.140 5.883 19.697 1.00 61.09 90 SER A CA 1
ATOM 699 C C . SER A 1 90 ? -5.237 5.699 20.905 1.00 61.09 90 SER A C 1
ATOM 701 O O . SER A 1 90 ? -4.516 4.707 21.011 1.00 61.09 90 SER A O 1
ATOM 703 N N . GLU A 1 91 ? -5.261 6.659 21.832 1.00 62.75 91 GLU A N 1
ATOM 704 C CA . GLU A 1 91 ? -4.531 6.570 23.106 1.00 62.75 91 GLU A CA 1
ATOM 705 C C . GLU A 1 91 ? -4.854 5.263 23.852 1.00 62.75 91 GLU A C 1
ATOM 707 O O . GLU A 1 91 ? -3.989 4.671 24.502 1.00 62.75 91 GLU A O 1
ATOM 712 N N . LEU A 1 92 ? -6.081 4.753 23.700 1.00 62.66 92 LEU A N 1
ATOM 713 C CA . LEU A 1 92 ? -6.506 3.456 24.233 1.00 62.66 92 LEU A CA 1
ATOM 714 C C . LEU A 1 92 ? -5.746 2.281 23.603 1.00 62.66 92 LEU A C 1
ATOM 716 O O . LEU A 1 92 ? -5.430 1.308 24.284 1.00 62.66 92 LEU A O 1
ATOM 720 N N . LEU A 1 93 ? -5.431 2.356 22.313 1.00 64.69 93 LEU A N 1
ATOM 721 C CA . LEU A 1 93 ? -4.734 1.288 21.596 1.00 64.69 93 LEU A CA 1
ATOM 722 C C . LEU A 1 93 ? -3.221 1.386 21.807 1.00 64.69 93 LEU A C 1
ATOM 724 O O . LEU A 1 93 ? -2.588 0.367 22.083 1.00 64.69 93 LEU A O 1
ATOM 728 N N . ALA A 1 94 ? -2.665 2.601 21.833 1.00 66.25 94 ALA A N 1
ATOM 729 C CA . ALA A 1 94 ? -1.276 2.839 22.227 1.00 66.25 94 ALA A CA 1
ATOM 730 C C . ALA A 1 94 ? -0.990 2.302 23.643 1.00 66.25 94 ALA A C 1
ATOM 732 O O . ALA A 1 94 ? -0.063 1.515 23.838 1.00 66.25 94 ALA A O 1
ATOM 733 N N . SER A 1 95 ? -1.845 2.634 24.616 1.00 69.62 95 SER A N 1
ATOM 734 C CA . SER A 1 95 ? -1.717 2.133 25.991 1.00 69.62 95 SER A CA 1
ATOM 735 C C . SER A 1 95 ? -1.941 0.621 26.103 1.00 69.62 95 SER A C 1
ATOM 737 O O . SER A 1 95 ? -1.266 -0.047 26.887 1.00 69.62 95 SER A O 1
ATOM 739 N N . THR A 1 96 ? -2.828 0.034 25.294 1.00 71.25 96 THR A N 1
ATOM 740 C CA . THR A 1 96 ? -3.001 -1.429 25.246 1.00 71.25 96 THR A CA 1
ATOM 741 C C . THR A 1 96 ? -1.734 -2.125 24.743 1.00 71.25 96 THR A C 1
ATOM 743 O O . THR A 1 96 ? -1.283 -3.095 25.354 1.00 71.25 96 THR A O 1
ATOM 746 N N . ILE A 1 97 ? -1.113 -1.613 23.677 1.00 71.19 97 ILE A N 1
ATOM 747 C CA . ILE A 1 97 ? 0.137 -2.157 23.125 1.00 71.19 97 ILE A CA 1
ATOM 748 C C . ILE A 1 97 ? 1.268 -2.070 24.152 1.00 71.19 97 ILE A C 1
ATOM 750 O O . ILE A 1 97 ? 1.993 -3.048 24.349 1.00 71.19 97 ILE A O 1
ATOM 754 N N . GLU A 1 98 ? 1.406 -0.934 24.839 1.00 73.31 98 GLU A N 1
ATOM 755 C CA . GLU A 1 98 ? 2.425 -0.758 25.877 1.00 73.31 98 GLU A CA 1
ATOM 756 C C . GLU A 1 98 ? 2.275 -1.757 27.030 1.00 73.31 98 GLU A C 1
ATOM 758 O O . GLU A 1 98 ? 3.283 -2.274 27.528 1.00 73.31 98 GLU A O 1
ATOM 763 N N . ASN A 1 99 ? 1.034 -2.058 27.418 1.00 75.38 99 ASN A N 1
ATOM 764 C CA . ASN A 1 99 ? 0.721 -2.948 28.533 1.00 75.38 99 ASN A CA 1
ATOM 765 C C . ASN A 1 99 ? 0.833 -4.438 28.177 1.00 75.38 99 ASN A C 1
ATOM 767 O O . ASN A 1 99 ? 1.223 -5.240 29.023 1.00 75.38 99 ASN A O 1
ATOM 771 N N . VAL A 1 100 ? 0.504 -4.825 26.942 1.00 78.06 100 VAL A N 1
ATOM 772 C CA . VAL A 1 100 ? 0.489 -6.237 26.517 1.00 78.06 100 VAL A CA 1
ATOM 773 C C . VAL A 1 100 ? 1.845 -6.679 25.967 1.00 78.06 100 VAL A C 1
ATOM 775 O O . VAL A 1 100 ? 2.283 -7.807 26.204 1.00 78.06 100 VAL A O 1
ATOM 778 N N . ILE A 1 101 ? 2.538 -5.806 25.235 1.00 76.62 101 ILE A N 1
ATOM 779 C CA . ILE A 1 101 ? 3.754 -6.177 24.514 1.00 76.62 101 ILE A CA 1
ATOM 780 C C . ILE A 1 101 ? 4.981 -5.721 25.295 1.00 76.62 101 ILE A C 1
ATOM 782 O O . ILE A 1 101 ? 5.275 -4.535 25.443 1.00 76.62 101 ILE A O 1
ATOM 786 N N . SER A 1 102 ? 5.746 -6.698 25.774 1.00 75.69 102 SER A N 1
ATOM 787 C CA . SER A 1 102 ? 7.020 -6.451 26.446 1.00 75.69 102 SER A CA 1
ATOM 788 C C . SER A 1 102 ? 8.155 -6.271 25.435 1.00 75.69 102 SER A C 1
ATOM 790 O O . SER A 1 102 ? 8.338 -7.092 24.532 1.00 75.69 102 SER A O 1
ATOM 792 N N . GLY A 1 103 ? 8.957 -5.223 25.633 1.00 75.06 103 GLY A N 1
ATOM 793 C CA . GLY A 1 103 ? 10.164 -4.937 24.856 1.00 75.06 103 GLY A CA 1
ATOM 794 C C . GLY A 1 103 ? 9.968 -3.841 23.794 1.00 75.06 103 GLY A C 1
ATOM 795 O O . GLY A 1 103 ? 9.054 -3.941 22.974 1.00 75.06 103 GLY A O 1
ATOM 796 N N . PRO A 1 104 ? 10.843 -2.816 23.747 1.00 69.19 104 PRO A N 1
ATOM 797 C CA . PRO A 1 104 ? 10.655 -1.638 22.893 1.00 69.19 104 PRO A CA 1
ATOM 798 C C . PRO A 1 104 ? 10.629 -1.973 21.394 1.00 69.19 104 PRO A C 1
ATOM 800 O O . PRO A 1 104 ? 9.810 -1.430 20.661 1.00 69.19 104 PRO A O 1
ATOM 803 N N . GLY A 1 105 ? 11.444 -2.931 20.937 1.00 68.62 105 GLY A N 1
ATOM 804 C CA . GLY A 1 105 ? 11.449 -3.347 19.528 1.00 68.62 105 GLY A CA 1
ATOM 805 C C . GLY A 1 105 ? 10.163 -4.057 19.086 1.00 68.62 105 GLY A C 1
ATOM 806 O O . GLY A 1 105 ? 9.711 -3.872 17.960 1.00 68.62 105 GLY A O 1
ATOM 807 N N . ARG A 1 106 ? 9.536 -4.837 19.978 1.00 67.69 106 ARG A N 1
ATOM 808 C CA . ARG A 1 106 ? 8.252 -5.499 19.693 1.00 67.69 106 ARG A CA 1
ATOM 809 C C . ARG A 1 106 ? 7.090 -4.513 19.739 1.00 67.69 106 ARG A C 1
ATOM 811 O O . ARG A 1 106 ? 6.195 -4.621 18.912 1.00 67.69 106 ARG A O 1
ATOM 818 N N . ARG A 1 107 ? 7.130 -3.538 20.654 1.00 71.06 107 ARG A N 1
ATOM 819 C CA . ARG A 1 107 ? 6.149 -2.443 20.708 1.00 71.06 107 ARG A CA 1
ATOM 820 C C . ARG A 1 107 ? 6.166 -1.608 19.434 1.00 71.06 107 ARG A C 1
ATOM 822 O O . ARG A 1 107 ? 5.101 -1.309 18.914 1.00 71.06 107 ARG A O 1
ATOM 829 N N . GLN A 1 108 ? 7.352 -1.291 18.910 1.00 66.88 108 GLN A N 1
ATOM 830 C CA . GLN A 1 108 ? 7.464 -0.528 17.667 1.00 66.88 108 GLN A CA 1
ATOM 831 C C . GLN A 1 108 ? 6.874 -1.293 16.479 1.00 66.88 108 GLN A C 1
ATOM 833 O O . GLN A 1 108 ? 6.022 -0.749 15.789 1.00 66.88 108 GLN A O 1
ATOM 838 N N . LYS A 1 109 ? 7.258 -2.566 16.290 1.00 66.62 109 LYS A N 1
ATOM 839 C CA . LYS A 1 109 ? 6.685 -3.415 15.231 1.00 66.62 109 LYS A CA 1
ATOM 840 C C . LYS A 1 109 ? 5.167 -3.545 15.354 1.00 66.62 109 LYS A C 1
ATOM 842 O O . LYS A 1 109 ? 4.455 -3.385 14.376 1.00 66.62 109 LYS A O 1
ATOM 847 N N . ALA A 1 110 ? 4.667 -3.773 16.566 1.00 69.06 110 ALA A N 1
ATOM 848 C CA . ALA A 1 110 ? 3.234 -3.873 16.794 1.00 69.06 110 ALA A CA 1
ATOM 849 C C . ALA A 1 110 ? 2.505 -2.558 16.500 1.00 69.06 110 ALA A C 1
ATOM 851 O O . ALA A 1 110 ? 1.451 -2.594 15.888 1.00 69.06 110 ALA A O 1
ATOM 852 N N . SER A 1 111 ? 3.069 -1.412 16.891 1.00 68.38 111 SER A N 1
ATOM 853 C CA . SER A 1 111 ? 2.529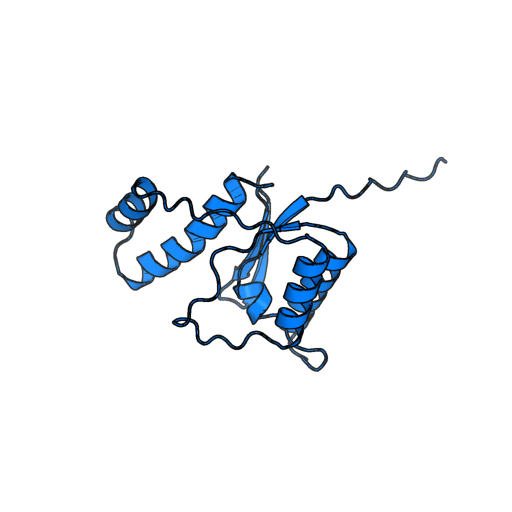 -0.084 16.568 1.00 68.38 111 SER A CA 1
ATOM 854 C C . SER A 1 111 ? 2.516 0.179 15.054 1.00 68.38 111 SER A C 1
ATOM 856 O O . SER A 1 111 ? 1.567 0.756 14.518 1.00 68.38 111 SER A O 1
ATOM 858 N N . ASP A 1 112 ? 3.539 -0.305 14.341 1.00 68.19 112 ASP A N 1
ATOM 859 C CA . ASP A 1 112 ? 3.597 -0.249 12.881 1.00 68.19 112 ASP A CA 1
ATOM 860 C C . ASP A 1 112 ? 2.498 -1.105 12.230 1.00 68.19 112 ASP A C 1
ATOM 862 O O . ASP A 1 112 ? 1.795 -0.641 11.344 1.00 68.19 112 ASP A O 1
ATOM 866 N N . ASP A 1 113 ? 2.270 -2.331 12.682 1.00 73.50 113 ASP A N 1
ATOM 867 C CA . ASP A 1 113 ? 1.200 -3.148 12.098 1.00 73.50 113 ASP A CA 1
ATOM 868 C C . ASP A 1 113 ? -0.194 -2.619 12.482 1.00 73.50 113 ASP A C 1
ATOM 870 O O . ASP A 1 113 ? -1.161 -2.730 11.724 1.00 73.50 113 ASP A O 1
ATOM 874 N N . PHE A 1 114 ? -0.308 -1.990 13.652 1.00 76.50 114 PHE A N 1
ATOM 875 C CA . PHE A 1 114 ? -1.582 -1.539 14.193 1.00 76.50 114 PHE A CA 1
ATOM 876 C C . PHE A 1 114 ? -2.216 -0.418 13.371 1.00 76.50 114 PHE A C 1
ATOM 878 O O . PHE A 1 114 ? -3.414 -0.455 13.099 1.00 76.50 114 PHE A O 1
ATOM 885 N N . HIS A 1 115 ? -1.421 0.546 12.906 1.00 75.88 115 HIS A N 1
ATOM 886 C CA . HIS A 1 115 ? -1.957 1.630 12.085 1.00 75.88 115 HIS A CA 1
ATOM 887 C C . HIS A 1 115 ? -2.499 1.121 10.735 1.00 75.88 115 HIS A C 1
ATOM 889 O O . HIS A 1 115 ? -3.401 1.735 10.161 1.00 75.88 115 HIS A O 1
ATOM 895 N N . LEU A 1 116 ? -1.972 0.002 10.215 1.00 78.88 116 LEU A N 1
ATOM 896 C CA . LEU A 1 116 ? -2.502 -0.649 9.012 1.00 78.88 116 LEU A CA 1
ATOM 897 C C . LEU A 1 116 ? -3.871 -1.273 9.299 1.00 78.88 116 LEU A C 1
ATOM 899 O O . LEU A 1 116 ? -4.783 -1.151 8.483 1.00 78.88 116 LEU A O 1
ATOM 903 N N . ILE A 1 117 ? -4.027 -1.892 10.473 1.00 80.44 117 ILE A N 1
ATOM 904 C CA . ILE A 1 117 ? -5.299 -2.461 10.935 1.00 80.44 117 ILE A CA 1
ATOM 905 C C . ILE A 1 117 ? -6.336 -1.355 11.151 1.00 80.44 117 ILE A C 1
ATOM 907 O O . ILE A 1 117 ? -7.454 -1.476 10.659 1.00 80.44 117 ILE A O 1
ATOM 911 N N . GLU A 1 118 ? -5.981 -0.257 11.821 1.00 79.62 118 GLU A N 1
ATOM 912 C CA . GLU A 1 118 ? -6.878 0.893 12.004 1.00 79.62 118 GLU A CA 1
ATOM 913 C C . GLU A 1 118 ? -7.354 1.453 10.662 1.00 79.62 118 GLU A C 1
ATOM 915 O O . GLU A 1 118 ? -8.549 1.672 10.466 1.00 79.62 118 GLU A O 1
ATOM 920 N N . ALA A 1 119 ? -6.431 1.625 9.711 1.00 80.81 119 ALA A N 1
ATOM 921 C CA . ALA A 1 119 ? -6.762 2.078 8.367 1.00 80.81 119 ALA A CA 1
ATOM 922 C C . ALA A 1 119 ? -7.694 1.097 7.641 1.00 80.81 119 ALA A C 1
ATOM 924 O O . ALA A 1 119 ? -8.617 1.523 6.947 1.00 80.81 119 ALA A O 1
ATOM 925 N N . ALA A 1 120 ? -7.488 -0.209 7.812 1.00 84.75 120 ALA A N 1
ATOM 926 C CA . ALA A 1 120 ? -8.325 -1.232 7.198 1.00 84.75 120 ALA A CA 1
ATOM 927 C C . ALA A 1 120 ? -9.739 -1.245 7.794 1.00 84.75 120 ALA A C 1
ATOM 929 O O . ALA A 1 120 ? -10.708 -1.345 7.047 1.00 84.75 120 ALA A O 1
ATOM 930 N N . LEU A 1 121 ? -9.861 -1.081 9.115 1.00 82.94 121 LEU A N 1
ATOM 931 C CA . LEU A 1 121 ? -11.140 -1.078 9.835 1.00 82.94 121 LEU A CA 1
ATOM 932 C C . LEU A 1 121 ? -12.069 0.069 9.426 1.00 82.94 121 LEU A C 1
ATOM 934 O O . LEU A 1 121 ? -13.285 -0.074 9.514 1.00 82.94 121 LEU A O 1
ATOM 938 N N . VAL A 1 122 ? -11.513 1.203 8.999 1.00 82.50 122 VAL A N 1
ATOM 939 C CA . VAL A 1 122 ? -12.297 2.369 8.558 1.00 82.50 122 VAL A CA 1
ATOM 940 C C . VAL A 1 122 ? -12.423 2.472 7.032 1.00 82.50 122 VAL A C 1
ATOM 942 O O . VAL A 1 122 ? -12.937 3.471 6.533 1.00 82.50 122 VAL A O 1
ATOM 945 N N . THR A 1 123 ? -11.950 1.462 6.294 1.00 85.31 123 THR A N 1
ATOM 946 C CA . THR A 1 123 ? -12.013 1.370 4.823 1.00 85.31 123 THR A CA 1
ATOM 947 C C . THR A 1 123 ? -12.639 0.032 4.406 1.00 85.31 123 THR A C 1
ATOM 949 O O . THR A 1 123 ? -13.538 -0.456 5.085 1.00 85.31 123 THR A O 1
ATOM 952 N N . ASP A 1 124 ? -12.201 -0.586 3.303 1.00 87.12 124 ASP A N 1
ATOM 953 C CA . ASP A 1 124 ? -12.753 -1.862 2.821 1.00 87.12 124 ASP A CA 1
ATOM 954 C C . ASP A 1 124 ? -12.122 -3.101 3.493 1.00 87.12 124 ASP A C 1
ATOM 956 O O . ASP A 1 124 ? -12.321 -4.219 3.019 1.00 87.12 124 ASP A O 1
ATOM 960 N N . GLY A 1 125 ? -11.322 -2.936 4.554 1.00 85.62 125 GLY A N 1
ATOM 961 C CA . GLY A 1 125 ? -10.717 -4.065 5.270 1.00 85.62 125 GLY A CA 1
ATOM 962 C C . GLY A 1 125 ? -9.596 -4.780 4.510 1.00 85.62 125 GLY A C 1
ATOM 963 O O . GLY A 1 125 ? -9.280 -5.923 4.828 1.00 85.62 125 GLY A O 1
ATOM 964 N N . ILE A 1 126 ? -9.000 -4.155 3.487 1.00 87.81 126 ILE A N 1
ATOM 965 C CA . ILE A 1 126 ? -7.995 -4.798 2.627 1.00 87.81 126 ILE A CA 1
ATOM 966 C C . ILE A 1 126 ? -6.617 -4.197 2.866 1.00 87.81 126 ILE A C 1
ATOM 968 O O . ILE A 1 126 ? -6.414 -3.009 2.614 1.00 87.81 126 ILE A O 1
ATOM 972 N N . ILE A 1 127 ? -5.658 -5.037 3.259 1.00 86.75 127 ILE A N 1
ATOM 973 C CA . ILE A 1 127 ? -4.263 -4.645 3.485 1.00 86.75 127 ILE A CA 1
ATOM 974 C C . ILE A 1 127 ? -3.355 -5.382 2.504 1.00 86.75 127 ILE A C 1
ATOM 976 O O . ILE A 1 127 ? -3.389 -6.608 2.416 1.00 86.75 127 ILE A O 1
ATOM 980 N N . ALA A 1 128 ? -2.518 -4.634 1.789 1.00 87.56 128 ALA A N 1
ATOM 981 C CA . ALA A 1 128 ? -1.424 -5.160 0.983 1.00 87.56 128 ALA A CA 1
ATOM 982 C C . ALA A 1 128 ? -0.081 -4.809 1.634 1.00 87.56 128 ALA A C 1
ATOM 984 O O . ALA A 1 128 ? 0.255 -3.627 1.754 1.00 87.56 128 ALA A O 1
ATOM 985 N N . SER A 1 129 ? 0.691 -5.829 2.006 1.00 85.81 129 SER A N 1
ATOM 986 C CA . SER A 1 129 ? 2.002 -5.695 2.650 1.00 85.81 129 SER A CA 1
ATOM 987 C C . SER A 1 129 ? 2.992 -6.756 2.154 1.00 85.81 129 SER A C 1
ATOM 989 O O . SER A 1 129 ? 2.623 -7.723 1.482 1.00 85.81 129 SER A O 1
ATOM 991 N N . VAL A 1 130 ? 4.276 -6.547 2.443 1.00 82.94 130 VAL A N 1
ATOM 992 C CA . VAL A 1 130 ? 5.341 -7.541 2.256 1.00 82.94 130 VAL A CA 1
ATOM 993 C C . VAL A 1 130 ? 5.804 -8.001 3.632 1.00 82.94 130 VAL A C 1
ATOM 995 O O . VAL A 1 130 ? 6.063 -7.163 4.492 1.00 82.94 130 VAL A O 1
ATOM 998 N N . ASP A 1 131 ? 5.909 -9.311 3.838 1.00 71.06 131 ASP A N 1
ATOM 999 C CA . ASP A 1 131 ? 6.390 -9.878 5.097 1.00 71.06 131 ASP A CA 1
ATOM 1000 C C . ASP A 1 131 ? 7.928 -9.873 5.223 1.00 71.06 131 ASP A C 1
ATOM 1002 O O . ASP A 1 131 ? 8.664 -9.539 4.289 1.00 71.06 131 ASP A O 1
ATOM 1006 N N . GLU A 1 132 ? 8.426 -10.253 6.405 1.00 62.06 132 GLU A N 1
ATOM 1007 C CA . GLU A 1 132 ? 9.867 -10.309 6.698 1.00 62.06 132 GLU A CA 1
ATOM 1008 C C . GLU A 1 132 ? 10.618 -11.376 5.877 1.00 62.06 132 GLU A C 1
ATOM 1010 O O . GLU A 1 132 ? 11.837 -11.282 5.726 1.00 62.06 132 GLU A O 1
ATOM 1015 N N . GLU A 1 133 ? 9.912 -12.362 5.313 1.00 61.75 133 GLU A N 1
ATOM 1016 C CA . GLU A 1 133 ? 10.475 -13.373 4.410 1.00 61.75 133 GLU A CA 1
ATOM 1017 C C . GLU A 1 133 ? 10.520 -12.891 2.948 1.00 61.75 133 GLU A C 1
ATOM 1019 O O . GLU A 1 133 ? 11.053 -13.575 2.070 1.00 61.75 133 GLU A O 1
ATOM 1024 N N . GLY A 1 134 ? 10.001 -11.691 2.670 1.00 57.50 134 GLY A N 1
ATOM 1025 C CA . GLY A 1 134 ? 9.927 -11.129 1.330 1.00 57.50 134 GLY A CA 1
ATOM 1026 C C . GLY A 1 134 ? 8.824 -11.754 0.475 1.00 57.50 134 GLY A C 1
ATOM 1027 O O . GLY A 1 134 ? 8.918 -11.717 -0.757 1.00 57.50 134 GLY A O 1
ATOM 1028 N N . GLN A 1 135 ? 7.790 -12.327 1.093 1.00 60.59 135 GLN A N 1
ATOM 1029 C CA . GLN A 1 135 ? 6.566 -12.759 0.425 1.00 60.59 135 GLN A CA 1
ATOM 1030 C C . GLN A 1 135 ? 5.514 -11.641 0.495 1.00 60.59 135 GLN A C 1
ATOM 1032 O O . GLN A 1 135 ? 5.406 -10.902 1.470 1.00 60.59 135 GLN A O 1
ATOM 1037 N N . GLY A 1 136 ? 4.773 -11.447 -0.599 1.00 58.91 136 GLY A N 1
ATOM 1038 C CA . GLY A 1 136 ? 3.704 -10.450 -0.656 1.00 58.91 136 GLY A CA 1
ATOM 1039 C C . GLY A 1 136 ? 2.398 -11.042 -0.142 1.00 58.91 136 GLY A C 1
ATOM 1040 O O . GLY A 1 136 ? 1.918 -12.016 -0.722 1.00 58.91 136 GLY A O 1
ATOM 1041 N N . ASN A 1 137 ? 1.800 -10.421 0.874 1.00 63.78 137 ASN A N 1
ATOM 1042 C CA . ASN A 1 137 ? 0.548 -10.868 1.473 1.00 63.78 137 ASN A CA 1
ATOM 1043 C C . ASN A 1 137 ? -0.576 -9.865 1.186 1.00 63.78 137 ASN A C 1
ATOM 1045 O O . ASN A 1 137 ? -0.390 -8.647 1.213 1.00 63.78 137 ASN A O 1
ATOM 1049 N N . LEU A 1 138 ? -1.766 -10.397 0.904 1.00 64.00 138 LEU A N 1
ATOM 1050 C CA . LEU A 1 138 ? -3.003 -9.630 0.806 1.00 64.00 138 LEU A CA 1
ATOM 1051 C C . LEU A 1 138 ? -3.953 -10.148 1.883 1.00 64.00 138 LEU A C 1
ATOM 1053 O O . LEU A 1 138 ? -4.431 -11.278 1.789 1.00 64.00 138 LEU A O 1
ATOM 1057 N N . LEU A 1 139 ? -4.208 -9.330 2.898 1.00 65.50 139 LEU A N 1
ATOM 1058 C CA . LEU A 1 139 ? -5.188 -9.630 3.935 1.00 65.50 139 LEU A CA 1
ATOM 1059 C C . LEU A 1 139 ? -6.530 -9.028 3.516 1.00 65.50 139 LEU A C 1
ATOM 1061 O O . LEU A 1 139 ? -6.605 -7.848 3.174 1.00 65.50 139 LEU A O 1
ATOM 1065 N N . LEU A 1 140 ? -7.571 -9.857 3.507 1.00 52.44 140 LEU A N 1
ATOM 1066 C CA . LEU A 1 140 ? -8.944 -9.468 3.201 1.00 52.44 140 LEU A CA 1
ATOM 1067 C C . LEU A 1 140 ? -9.774 -9.625 4.478 1.00 52.44 14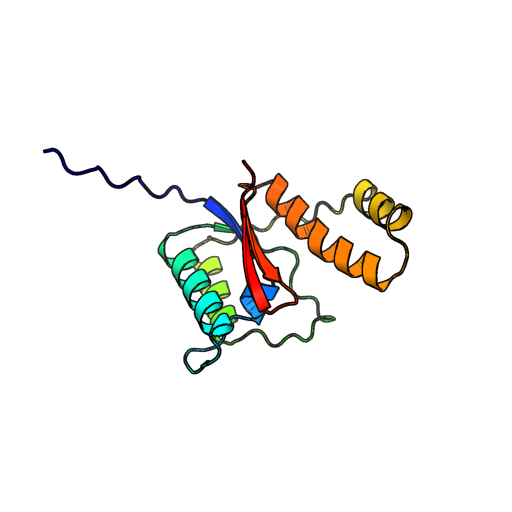0 LEU A C 1
ATOM 1069 O O . LEU A 1 140 ? -9.858 -10.730 5.009 1.00 52.44 140 LEU A O 1
ATOM 1073 N N . GLY A 1 141 ? -10.354 -8.532 4.967 1.00 48.19 141 GLY A N 1
ATOM 1074 C CA . GLY A 1 141 ? -11.465 -8.568 5.914 1.00 48.19 141 GLY A CA 1
ATOM 1075 C C . GLY A 1 141 ? -12.766 -8.921 5.190 1.00 48.19 141 GLY A C 1
ATOM 1076 O O . GLY A 1 141 ? -12.976 -8.474 4.057 1.00 48.19 141 GLY A O 1
ATOM 1077 N N . ASP A 1 142 ? -13.593 -9.755 5.823 1.00 39.69 142 ASP A N 1
ATOM 1078 C CA . ASP A 1 142 ? -14.930 -10.150 5.348 1.00 39.69 142 ASP A CA 1
ATOM 1079 C C . ASP A 1 142 ? -16.002 -9.087 5.642 1.00 39.69 142 ASP A C 1
ATOM 1081 O O . ASP A 1 142 ? -15.956 -8.478 6.737 1.00 39.69 142 ASP A O 1
#

pLDDT: mean 74.78, std 15.22, range [35.31, 92.75]

Sequence (142 aa):
MPAAKGRATRSRELVIDASILQASGGQAATHPLSKHCRDFLSTVLKVCHVAVLTHELSEDRKVHVSNFARRWRVSMEARKKIHRIPHAGSELLASTIENVISGPGRRQKASDDFHLIEAALVTDGIIASVDEEGQGNLLLGD

Secondary structure (DSSP, 8-state):
------------EEEE-HHHHHH---TT--SHHHHHHHHHHHHHHHHTPEEE--S---TT------HHHHHHHHHHHHTT-EE-------HHHHHHHHHH--SHHHHHHHHHHHHHHHHHHTTTSEEEEE-TTS-EEEEE--